Protein AF-A0A5U6FP75-F1 (afdb_monomer_lite)

Sequence (98 aa):
GKKKKVSVKRRKPPKPKKEKSSSREGDYMEGAEGNVFVLRKTYQNEQAARRAAAAKWQQLQRGAASFSITLARGRAELYPEMHGTVTGFKSEIDNQDW

Organism: NCBI:txid58095

pLDDT: mean 74.64, std 14.62, range [40.28, 91.62]

Foldseek 3Di:
DDDDDDDDDDDDDDDDDPDPDPDDDDQDDDDDPPDGDGDPDDDPDPVVVVVVNVVVVVVVVVVPDDDDDDDPDDDPPDDPPDWDADPDDPPVRRVDTD

Structure (mmCIF, N/CA/C/O backbone):
data_AF-A0A5U6FP75-F1
#
_entry.id   AF-A0A5U6FP75-F1
#
loop_
_atom_site.group_PDB
_atom_site.id
_atom_site.type_symbol
_atom_site.label_atom_id
_atom_site.label_alt_id
_atom_site.label_comp_id
_atom_site.label_asym_id
_atom_site.label_entity_id
_atom_site.label_seq_id
_atom_site.pdbx_PDB_ins_code
_atom_site.Cartn_x
_atom_site.Cartn_y
_atom_site.Cartn_z
_atom_site.occupancy
_atom_site.B_iso_or_equiv
_atom_site.auth_seq_id
_atom_site.auth_comp_id
_atom_site.auth_asym_id
_atom_site.auth_atom_id
_atom_site.pdbx_PDB_model_num
ATOM 1 N N . GLY A 1 1 ? 17.108 71.558 14.703 1.00 40.28 1 GLY A N 1
ATOM 2 C CA . GLY A 1 1 ? 16.586 70.735 13.589 1.00 40.28 1 GLY A CA 1
ATOM 3 C C . GLY A 1 1 ? 16.454 69.283 14.021 1.00 40.28 1 GLY A C 1
ATOM 4 O O . GLY A 1 1 ? 17.381 68.761 14.620 1.00 40.28 1 GLY A O 1
ATOM 5 N N . LYS A 1 2 ? 15.286 68.665 13.791 1.00 48.62 2 LYS A N 1
ATOM 6 C CA . LYS A 1 2 ? 14.884 67.308 14.230 1.00 48.62 2 LYS A CA 1
ATOM 7 C C . LYS A 1 2 ? 15.856 66.196 13.773 1.00 48.62 2 LYS A C 1
ATOM 9 O O . LYS A 1 2 ? 16.206 66.140 12.599 1.00 48.62 2 LYS A O 1
ATOM 14 N N . LYS A 1 3 ? 16.209 65.256 14.666 1.00 51.09 3 LYS A N 1
ATOM 15 C CA . LYS A 1 3 ? 16.912 64.001 14.314 1.00 51.09 3 LYS A CA 1
ATOM 16 C C . LYS A 1 3 ? 15.954 63.058 13.560 1.00 51.09 3 LYS A C 1
ATOM 18 O O . LYS A 1 3 ? 14.866 62.767 14.056 1.00 51.09 3 LYS A O 1
ATOM 23 N N . LYS A 1 4 ? 16.342 62.590 12.366 1.00 54.75 4 LYS A N 1
ATOM 24 C CA . LYS A 1 4 ? 15.580 61.614 11.558 1.00 54.75 4 LYS A CA 1
ATOM 25 C C . LYS A 1 4 ? 15.625 60.225 12.218 1.00 54.75 4 LYS A C 1
ATOM 27 O O . LYS A 1 4 ? 16.707 59.700 12.461 1.00 54.75 4 LYS A O 1
ATOM 32 N N . LYS A 1 5 ? 14.459 59.615 12.471 1.00 48.09 5 LYS A N 1
ATOM 33 C CA . LYS A 1 5 ? 14.340 58.189 12.831 1.00 48.09 5 LYS A CA 1
ATOM 34 C C . LYS A 1 5 ? 14.610 57.342 11.588 1.00 48.09 5 LYS A C 1
ATOM 36 O O . LYS A 1 5 ? 13.869 57.442 10.615 1.00 48.09 5 LYS A O 1
ATOM 41 N N . VAL A 1 6 ? 15.631 56.493 11.632 1.00 49.97 6 VAL A N 1
ATOM 42 C CA . VAL A 1 6 ? 15.865 55.470 10.605 1.00 49.97 6 VAL A CA 1
ATOM 43 C C . VAL A 1 6 ? 15.258 54.163 11.110 1.00 49.97 6 VAL A C 1
ATOM 45 O O . VAL A 1 6 ? 15.705 53.610 12.112 1.00 49.97 6 VAL A O 1
ATOM 48 N N . SER A 1 7 ? 14.193 53.691 10.460 1.00 49.69 7 SER A N 1
ATOM 49 C CA . SER A 1 7 ? 13.568 52.404 10.773 1.00 49.69 7 SER A CA 1
ATOM 50 C C . SER A 1 7 ? 14.392 51.268 10.168 1.00 49.69 7 SER A C 1
ATOM 52 O O . SER A 1 7 ? 14.451 51.122 8.945 1.00 49.69 7 SER A O 1
ATOM 54 N N . VAL A 1 8 ? 15.010 50.438 11.004 1.00 55.94 8 VAL A N 1
ATOM 55 C CA . VAL A 1 8 ? 15.702 49.233 10.537 1.00 55.94 8 VAL A CA 1
ATOM 56 C C . VAL A 1 8 ? 14.659 48.145 10.271 1.00 55.94 8 VAL A C 1
ATOM 58 O O . VAL A 1 8 ? 14.041 47.609 11.190 1.00 55.94 8 VAL A O 1
ATOM 61 N N . LYS A 1 9 ? 14.433 47.829 8.992 1.00 51.03 9 LYS A N 1
ATOM 62 C CA . LYS A 1 9 ? 13.533 46.756 8.551 1.00 51.03 9 LYS A CA 1
ATOM 63 C C . LYS A 1 9 ? 14.193 45.402 8.838 1.00 51.03 9 LYS A C 1
ATOM 65 O O . LYS A 1 9 ? 15.173 45.030 8.196 1.00 51.03 9 LYS A O 1
ATOM 70 N N . ARG A 1 10 ? 13.673 44.680 9.834 1.00 53.97 10 ARG A N 1
ATOM 71 C CA . ARG A 1 10 ? 14.173 43.368 10.280 1.00 53.97 10 ARG A CA 1
ATOM 72 C C . ARG A 1 10 ? 14.043 42.336 9.148 1.00 53.97 10 ARG A C 1
ATOM 74 O O . ARG A 1 10 ? 12.945 42.083 8.657 1.00 53.97 10 ARG A O 1
ATOM 81 N N . ARG A 1 11 ? 15.171 41.760 8.715 1.00 56.16 11 ARG A N 1
ATOM 82 C CA . ARG A 1 11 ? 15.221 40.694 7.699 1.00 56.16 11 ARG A CA 1
ATOM 83 C C . ARG A 1 11 ? 14.616 39.403 8.269 1.00 56.16 11 ARG A C 1
ATOM 85 O O . ARG A 1 11 ? 14.883 39.043 9.413 1.00 56.16 11 ARG A O 1
ATOM 92 N N . LYS A 1 12 ? 13.780 38.731 7.471 1.00 58.59 12 LYS A N 1
ATOM 93 C CA . LYS A 1 12 ? 13.159 37.432 7.789 1.00 58.59 12 LYS A CA 1
ATOM 94 C C . LYS A 1 12 ? 14.267 36.365 7.890 1.00 58.59 12 LYS A C 1
ATOM 96 O O . LYS A 1 12 ? 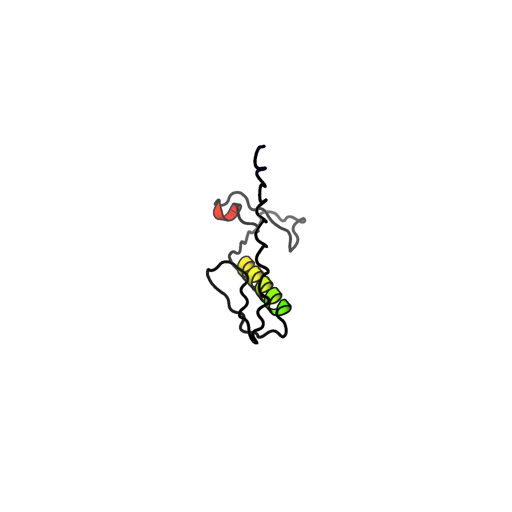15.148 36.378 7.029 1.00 58.59 12 LYS A O 1
ATOM 101 N N . PRO A 1 13 ? 14.264 35.476 8.900 1.00 57.66 13 PRO A N 1
ATOM 102 C CA . PRO A 1 13 ? 15.297 34.453 9.018 1.00 57.66 13 PRO A CA 1
ATOM 103 C C . PRO A 1 13 ? 15.220 33.475 7.829 1.00 57.66 13 PRO A C 1
ATOM 105 O O . PRO A 1 13 ? 14.114 33.163 7.371 1.00 57.66 13 PRO A O 1
ATOM 108 N N . PRO A 1 14 ? 16.363 33.010 7.295 1.00 55.12 14 PRO A N 1
ATOM 109 C CA . PRO A 1 14 ? 16.379 32.016 6.230 1.00 55.12 14 PRO A CA 1
ATOM 110 C C . PRO A 1 14 ? 15.786 30.693 6.737 1.00 55.12 14 PRO A C 1
ATOM 112 O O . PRO A 1 14 ? 16.089 30.257 7.846 1.00 55.12 14 PRO A O 1
ATOM 115 N N . LYS A 1 15 ? 14.934 30.053 5.922 1.00 57.84 15 LYS A N 1
ATOM 116 C CA . LYS A 1 15 ? 14.433 28.695 6.191 1.00 57.84 15 LYS A CA 1
ATOM 117 C C . LYS A 1 15 ? 15.632 27.746 6.349 1.00 57.84 15 LYS A C 1
ATOM 119 O O . LYS A 1 15 ? 16.541 27.828 5.515 1.00 57.84 15 LYS A O 1
ATOM 124 N N . PRO A 1 16 ? 15.644 26.851 7.353 1.00 55.25 16 PRO A N 1
ATOM 125 C CA . PRO A 1 16 ? 16.727 25.892 7.505 1.00 55.25 16 PRO A CA 1
ATOM 126 C C . PRO A 1 16 ? 16.778 25.010 6.255 1.00 55.25 16 PRO A C 1
ATOM 128 O O . PRO A 1 16 ? 15.799 24.357 5.884 1.00 55.25 16 PRO A O 1
ATOM 131 N N . LYS A 1 17 ? 17.916 25.041 5.558 1.00 60.53 17 LYS A N 1
ATOM 132 C CA . LYS A 1 17 ? 18.223 24.066 4.514 1.00 60.53 17 LYS A CA 1
ATOM 133 C C . LYS A 1 17 ? 18.377 22.723 5.222 1.00 60.53 17 LYS A C 1
ATOM 135 O O . LYS A 1 17 ? 19.214 22.626 6.112 1.00 60.53 17 LYS A O 1
ATOM 140 N N . LYS A 1 18 ? 17.574 21.720 4.842 1.00 61.00 18 LYS A N 1
ATOM 141 C CA . LYS A 1 18 ? 17.779 20.331 5.280 1.00 61.00 18 LYS A CA 1
ATOM 142 C C . LYS A 1 18 ? 19.233 19.965 5.004 1.00 61.00 18 LYS A C 1
ATOM 144 O O . LYS A 1 18 ? 19.674 20.019 3.853 1.00 61.00 18 LYS A O 1
ATOM 149 N N . GLU A 1 19 ? 19.958 19.670 6.072 1.00 57.22 19 GLU A N 1
ATOM 150 C CA . GLU A 1 19 ? 21.335 19.217 6.013 1.00 57.22 19 GLU A CA 1
ATOM 151 C C . GLU A 1 19 ? 21.369 17.933 5.187 1.00 57.22 19 GLU A C 1
ATOM 153 O O . GLU A 1 19 ? 20.665 16.966 5.475 1.00 57.22 19 GLU A O 1
ATOM 158 N N . LYS A 1 20 ? 22.139 17.950 4.098 1.00 52.72 20 LYS A N 1
ATOM 159 C CA . LYS A 1 20 ? 22.524 16.719 3.416 1.00 52.72 20 LYS A CA 1
ATOM 160 C C . LYS A 1 20 ? 23.558 16.078 4.328 1.00 52.72 20 LYS A C 1
ATOM 162 O O . LYS A 1 20 ? 24.663 16.609 4.432 1.00 52.72 20 LYS A O 1
ATOM 167 N N . SER A 1 21 ? 23.178 15.026 5.046 1.00 51.38 21 SER A N 1
ATOM 168 C CA . SER A 1 21 ? 24.084 14.356 5.971 1.00 51.38 21 SER A CA 1
ATOM 169 C C . SER A 1 21 ? 25.263 13.776 5.186 1.00 51.38 21 SER A C 1
ATOM 171 O O . SER A 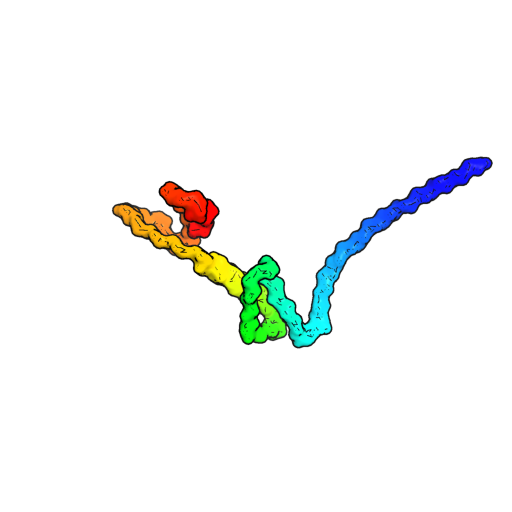1 21 ? 25.133 12.876 4.362 1.00 51.38 21 SER A O 1
ATOM 173 N N . SER A 1 22 ? 26.441 14.347 5.418 1.00 51.34 22 SER A N 1
ATOM 174 C CA . SER A 1 22 ? 27.719 13.886 4.886 1.00 51.34 22 SER A CA 1
ATOM 175 C C . SER A 1 22 ? 28.354 12.873 5.842 1.00 51.34 22 SER A C 1
ATOM 177 O O . SER A 1 22 ? 29.479 13.073 6.298 1.00 51.34 22 SER A O 1
ATOM 179 N N . SER A 1 23 ? 27.630 11.807 6.189 1.00 50.31 23 SER A N 1
ATOM 180 C CA . SER A 1 23 ? 28.179 10.709 6.990 1.00 50.31 23 SER A CA 1
ATOM 181 C C . SER A 1 23 ? 27.931 9.372 6.305 1.00 50.31 23 SER A C 1
ATOM 183 O O . SER A 1 23 ? 26.931 9.188 5.616 1.00 50.31 23 SER A O 1
ATOM 185 N N . ARG A 1 24 ? 28.896 8.464 6.439 1.00 52.75 24 ARG A N 1
ATOM 186 C CA . ARG A 1 24 ? 29.139 7.342 5.523 1.00 52.75 24 ARG A CA 1
ATOM 187 C C . ARG A 1 24 ? 28.170 6.160 5.647 1.00 52.75 24 ARG A C 1
ATOM 189 O O . ARG A 1 24 ? 28.349 5.204 4.917 1.00 52.75 24 ARG A O 1
ATOM 196 N N . GLU A 1 25 ? 27.137 6.266 6.474 1.00 60.38 25 GLU A N 1
ATOM 197 C CA . GLU A 1 25 ? 25.976 5.371 6.566 1.00 60.38 25 GLU A CA 1
ATOM 198 C C . GLU A 1 25 ? 24.927 6.117 7.405 1.00 60.38 25 GLU A C 1
ATOM 200 O O . GLU A 1 25 ? 25.083 6.276 8.613 1.00 60.38 25 GLU A O 1
ATOM 205 N N . GLY A 1 26 ? 23.915 6.696 6.755 1.00 59.03 26 GLY A N 1
ATOM 206 C CA . GLY A 1 26 ? 22.854 7.454 7.419 1.00 59.03 26 GLY A CA 1
ATOM 207 C C . GLY A 1 26 ? 21.573 6.633 7.500 1.00 59.03 26 GLY A C 1
ATOM 208 O O . GLY A 1 26 ? 21.086 6.168 6.470 1.00 59.03 26 GLY A O 1
ATOM 209 N N . ASP A 1 27 ? 21.029 6.477 8.707 1.00 59.19 27 ASP A N 1
ATOM 210 C CA . ASP A 1 27 ? 19.692 5.922 8.918 1.00 59.19 27 ASP A CA 1
ATOM 211 C C . ASP A 1 27 ? 18.650 6.868 8.292 1.00 59.19 27 ASP A C 1
ATOM 213 O O . ASP A 1 27 ? 18.697 8.086 8.498 1.00 59.19 27 ASP A O 1
ATOM 217 N N . TYR A 1 28 ? 17.764 6.332 7.450 1.00 61.84 28 TYR A N 1
ATOM 218 C CA . TYR A 1 28 ? 16.780 7.116 6.704 1.00 61.84 28 TYR A CA 1
ATOM 219 C C . TYR A 1 28 ? 15.366 6.662 7.063 1.00 61.84 28 TYR A C 1
ATOM 221 O O . TYR A 1 28 ? 14.971 5.535 6.762 1.00 61.84 28 TYR A O 1
ATOM 229 N N . MET A 1 29 ? 14.598 7.572 7.665 1.00 63.09 29 MET A N 1
ATOM 230 C CA . MET A 1 29 ? 13.221 7.343 8.094 1.00 63.09 29 MET A CA 1
ATOM 231 C C . MET A 1 29 ? 12.229 8.051 7.164 1.00 63.09 29 MET A C 1
ATOM 233 O O . MET A 1 29 ? 12.390 9.227 6.831 1.00 63.09 29 MET A O 1
ATOM 237 N N . GLU A 1 30 ? 11.169 7.340 6.786 1.00 60.78 30 GLU A N 1
ATOM 238 C CA . GLU A 1 30 ? 10.017 7.875 6.062 1.00 60.78 30 GLU A CA 1
ATOM 239 C C . GLU A 1 30 ? 8.736 7.373 6.746 1.00 60.78 30 GLU A C 1
ATOM 241 O O . GLU A 1 30 ? 8.438 6.183 6.686 1.00 60.78 30 GLU A O 1
ATOM 246 N N . GLY A 1 31 ? 8.016 8.256 7.452 1.00 60.03 31 GLY A N 1
ATOM 247 C CA . GLY A 1 31 ? 6.813 7.903 8.222 1.00 60.03 31 GLY A CA 1
ATOM 248 C C . GLY A 1 31 ? 6.639 8.718 9.511 1.00 60.03 31 GLY A C 1
ATOM 249 O O . GLY A 1 31 ? 7.356 9.693 9.734 1.00 60.03 31 GLY A O 1
ATOM 250 N N . ALA A 1 32 ? 5.663 8.333 10.339 1.00 58.75 32 ALA A N 1
ATOM 251 C CA . ALA A 1 32 ? 5.461 8.881 11.684 1.00 58.75 32 ALA A CA 1
ATOM 252 C C . ALA A 1 32 ? 6.479 8.289 12.680 1.00 58.75 32 ALA A C 1
ATOM 254 O O . ALA A 1 32 ? 6.947 7.172 12.485 1.00 58.75 32 ALA A O 1
ATOM 255 N N . GLU A 1 33 ? 6.782 8.993 13.776 1.00 57.28 33 GLU A N 1
ATOM 256 C CA . GLU A 1 33 ? 7.766 8.586 14.807 1.00 57.28 33 GLU A CA 1
ATOM 257 C C . GLU A 1 33 ? 7.351 7.346 15.646 1.00 57.28 33 GLU A C 1
ATOM 259 O O . GLU A 1 33 ? 7.957 7.051 16.674 1.00 57.28 33 GLU A O 1
ATOM 264 N N . GLY A 1 34 ? 6.32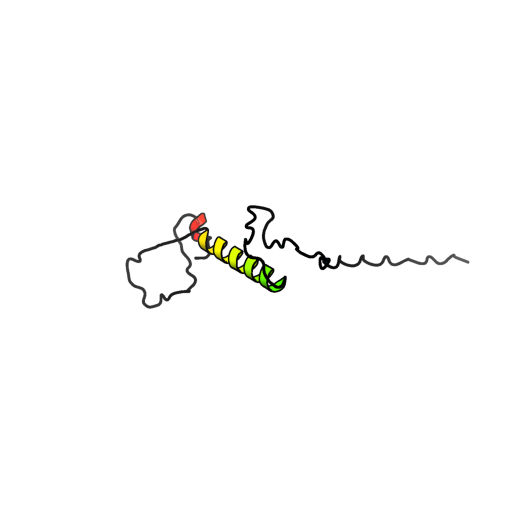2 6.601 15.224 1.00 73.31 34 GLY A N 1
ATOM 265 C CA . GLY A 1 34 ? 5.846 5.365 15.852 1.00 73.31 34 GLY A CA 1
ATOM 266 C C . GLY A 1 34 ? 5.982 4.147 14.927 1.00 73.31 34 GLY A C 1
ATOM 267 O O . GLY A 1 34 ? 5.896 4.276 13.713 1.00 73.31 34 GLY A O 1
ATOM 268 N N . ASN A 1 35 ? 6.185 2.963 15.520 1.00 65.56 35 ASN A N 1
ATOM 269 C CA . ASN A 1 35 ? 6.420 1.664 14.862 1.00 65.56 35 ASN A CA 1
ATOM 270 C C . ASN A 1 35 ? 7.381 1.723 13.653 1.00 65.56 35 ASN A C 1
ATOM 272 O O . ASN A 1 35 ? 6.983 1.601 12.494 1.00 65.56 35 ASN A O 1
ATOM 276 N N . VAL A 1 36 ? 8.669 1.910 13.944 1.00 70.19 36 VAL A N 1
ATOM 277 C CA . VAL A 1 36 ? 9.725 2.057 12.935 1.00 70.19 36 VAL A CA 1
ATOM 278 C C . VAL A 1 36 ? 10.066 0.706 12.300 1.00 70.19 36 VAL A C 1
ATOM 280 O O . VAL A 1 36 ? 10.501 -0.221 12.982 1.00 70.19 36 VAL A O 1
ATOM 283 N N . PHE A 1 37 ? 9.929 0.606 10.976 1.00 73.75 37 PHE A N 1
ATOM 284 C CA . PHE A 1 37 ? 10.388 -0.553 10.208 1.00 73.75 37 PHE A CA 1
ATOM 285 C C . PHE A 1 37 ? 11.735 -0.261 9.534 1.00 73.75 37 PHE A C 1
ATOM 287 O O . PHE A 1 37 ? 11.808 0.505 8.572 1.00 73.75 37 PHE A O 1
ATOM 294 N N . VAL A 1 38 ? 12.804 -0.906 10.010 1.00 81.50 38 VAL A N 1
ATOM 295 C CA . VAL A 1 38 ? 14.158 -0.755 9.451 1.00 81.50 38 VAL A CA 1
ATOM 296 C C . VAL A 1 38 ? 14.370 -1.740 8.300 1.00 81.50 38 VAL A C 1
ATOM 298 O O . VAL A 1 38 ? 14.254 -2.959 8.461 1.00 81.50 38 VAL A O 1
ATOM 301 N N . LEU A 1 39 ? 14.720 -1.227 7.118 1.00 84.75 39 LEU A N 1
ATOM 302 C CA . LEU A 1 39 ? 15.075 -2.073 5.981 1.00 84.75 39 LEU A CA 1
ATOM 303 C C . LEU A 1 39 ? 16.441 -2.731 6.229 1.00 84.75 39 LEU A C 1
ATOM 305 O O . LEU A 1 39 ? 17.464 -2.062 6.261 1.00 84.75 39 LEU A O 1
ATOM 309 N N . ARG A 1 40 ? 16.475 -4.068 6.306 1.00 84.75 40 ARG A N 1
ATOM 310 C CA . ARG A 1 40 ? 17.715 -4.860 6.495 1.00 84.75 40 ARG A CA 1
ATOM 311 C C . ARG A 1 40 ? 18.694 -4.806 5.313 1.00 84.75 40 ARG A C 1
ATOM 313 O O . ARG A 1 40 ? 19.804 -5.314 5.415 1.00 84.75 40 ARG A O 1
ATOM 320 N N . LYS A 1 41 ? 18.262 -4.277 4.166 1.00 85.12 41 LYS A N 1
ATOM 321 C CA . LYS A 1 41 ? 19.053 -4.225 2.934 1.00 85.12 41 LYS A CA 1
ATOM 322 C C . LYS A 1 41 ? 19.774 -2.887 2.841 1.00 85.12 41 LYS A C 1
ATOM 324 O O . LYS A 1 41 ? 19.123 -1.846 2.819 1.00 85.12 41 LYS A O 1
ATOM 329 N N . THR A 1 42 ? 21.088 -2.933 2.671 1.00 86.06 42 THR A N 1
ATOM 330 C CA . THR A 1 42 ? 21.890 -1.756 2.329 1.00 86.06 42 THR A CA 1
ATOM 331 C C . THR A 1 42 ? 21.682 -1.396 0.857 1.00 86.06 42 THR A C 1
ATOM 333 O O . THR A 1 42 ? 21.718 -2.261 -0.024 1.00 86.06 42 THR A O 1
ATOM 336 N N . TYR A 1 43 ? 21.449 -0.114 0.578 1.00 82.94 43 TYR A N 1
ATOM 337 C CA . TYR A 1 43 ? 21.264 0.406 -0.776 1.00 82.94 43 TYR A CA 1
ATOM 338 C C . TYR A 1 43 ? 22.463 1.252 -1.199 1.00 82.94 43 TYR A C 1
ATOM 340 O O . TYR A 1 43 ? 23.090 1.916 -0.384 1.00 82.94 43 TYR A O 1
ATOM 348 N N . GLN A 1 44 ? 22.755 1.245 -2.500 1.00 85.31 44 GLN A N 1
ATOM 349 C CA . GLN A 1 44 ? 23.911 1.936 -3.085 1.00 85.31 44 GLN A CA 1
ATOM 350 C C . GLN A 1 44 ? 23.796 3.470 -3.037 1.00 85.31 44 GLN A C 1
ATOM 352 O O . GLN A 1 44 ? 24.798 4.170 -3.130 1.00 85.31 44 GLN A O 1
ATOM 357 N N . ASN A 1 45 ? 22.578 4.010 -2.939 1.00 87.25 45 ASN A N 1
ATOM 358 C CA . ASN A 1 45 ? 22.338 5.447 -2.869 1.00 87.25 45 ASN A CA 1
ATOM 359 C C . ASN A 1 45 ? 21.141 5.782 -1.961 1.00 87.25 45 ASN A C 1
ATOM 361 O O . ASN A 1 45 ? 20.238 4.968 -1.754 1.00 87.25 45 ASN A O 1
ATOM 365 N N . GLU A 1 46 ? 21.122 7.018 -1.455 1.00 82.88 46 GLU A N 1
ATOM 366 C CA . GLU A 1 46 ? 20.060 7.535 -0.578 1.00 82.88 46 GLU A CA 1
ATOM 367 C C . GLU A 1 46 ? 18.683 7.503 -1.263 1.00 82.88 46 GLU A C 1
ATOM 369 O O . GLU A 1 46 ? 17.672 7.161 -0.656 1.00 82.88 46 GLU A O 1
ATOM 374 N N . GLN A 1 47 ? 18.632 7.818 -2.561 1.00 85.88 47 GLN A N 1
ATOM 375 C CA . GLN A 1 47 ? 17.379 7.857 -3.318 1.00 85.88 47 GLN A CA 1
ATOM 376 C C . GLN A 1 47 ? 16.717 6.478 -3.449 1.00 85.88 47 GLN A C 1
ATOM 378 O O . GLN A 1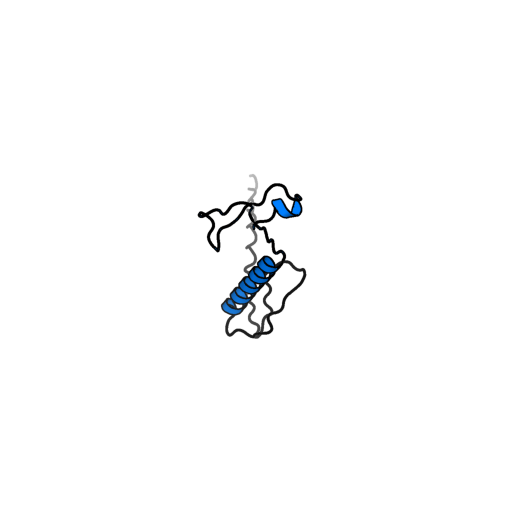 47 ? 15.490 6.384 -3.473 1.00 85.88 47 GLN A O 1
ATOM 383 N N . ALA A 1 48 ? 17.500 5.405 -3.569 1.00 84.88 48 ALA A N 1
ATOM 384 C CA . ALA A 1 48 ? 16.996 4.038 -3.590 1.00 84.88 48 ALA A CA 1
ATOM 385 C C . ALA A 1 48 ? 16.553 3.603 -2.195 1.00 84.88 48 ALA A C 1
ATOM 387 O O . ALA A 1 48 ? 15.489 3.002 -2.090 1.00 84.88 48 ALA A O 1
ATOM 388 N N . ALA A 1 49 ? 17.307 3.954 -1.146 1.00 86.38 49 ALA A N 1
ATOM 389 C CA . ALA A 1 49 ? 16.905 3.690 0.235 1.00 86.38 49 ALA A CA 1
ATOM 390 C C . ALA A 1 49 ? 15.547 4.337 0.554 1.00 86.38 49 ALA A C 1
ATOM 392 O O . ALA A 1 49 ? 14.641 3.656 1.024 1.00 86.38 49 ALA A O 1
ATOM 393 N N . ARG A 1 50 ? 15.367 5.612 0.184 1.00 87.25 50 ARG A N 1
ATOM 394 C CA . ARG A 1 50 ? 14.102 6.348 0.329 1.00 87.25 50 ARG A CA 1
ATOM 395 C C . ARG A 1 50 ? 12.959 5.699 -0.440 1.00 87.25 50 ARG A C 1
ATOM 397 O O . ARG A 1 50 ? 11.946 5.358 0.144 1.00 87.25 50 ARG A O 1
ATOM 404 N N . ARG A 1 51 ? 13.128 5.446 -1.742 1.00 88.50 51 ARG A N 1
ATOM 405 C CA . ARG A 1 51 ? 12.077 4.783 -2.538 1.00 88.50 51 ARG A CA 1
ATOM 406 C C . ARG A 1 51 ? 11.707 3.408 -1.986 1.00 88.50 51 ARG A C 1
ATOM 408 O O . ARG A 1 51 ? 10.537 3.042 -2.011 1.00 88.50 51 ARG A O 1
ATOM 415 N N . ALA A 1 52 ? 12.685 2.651 -1.495 1.00 88.31 52 ALA A N 1
ATOM 416 C CA . ALA A 1 52 ? 12.436 1.358 -0.878 1.00 88.31 52 ALA A CA 1
ATOM 417 C C . ALA A 1 52 ? 11.686 1.489 0.457 1.00 88.31 52 ALA A C 1
ATOM 419 O O . ALA A 1 52 ? 10.779 0.696 0.706 1.00 88.31 52 ALA A O 1
ATOM 420 N N . ALA A 1 53 ? 12.024 2.487 1.278 1.00 88.19 53 ALA A N 1
ATOM 421 C CA . ALA A 1 53 ? 11.299 2.813 2.502 1.00 88.19 53 ALA A CA 1
ATOM 422 C C . ALA A 1 53 ? 9.846 3.215 2.197 1.00 88.19 53 ALA A C 1
ATOM 424 O O . ALA A 1 53 ? 8.935 2.575 2.717 1.00 88.19 53 ALA A O 1
ATOM 425 N N . ALA A 1 54 ? 9.620 4.153 1.269 1.00 87.06 54 ALA A N 1
ATOM 426 C CA . ALA A 1 54 ? 8.291 4.547 0.793 1.00 87.06 54 ALA A CA 1
ATOM 427 C C . ALA A 1 54 ? 7.459 3.354 0.303 1.00 87.06 54 ALA A C 1
ATOM 429 O O . ALA A 1 54 ? 6.313 3.171 0.712 1.00 87.06 54 ALA A O 1
ATOM 430 N N . ALA A 1 55 ? 8.037 2.510 -0.557 1.00 88.81 55 ALA A N 1
ATOM 431 C CA . ALA A 1 55 ? 7.347 1.346 -1.103 1.00 88.81 55 ALA A CA 1
ATOM 432 C C . ALA A 1 55 ? 6.990 0.333 -0.007 1.00 88.81 55 ALA A C 1
ATOM 434 O O . ALA A 1 55 ? 5.892 -0.223 -0.007 1.00 88.81 55 ALA A O 1
ATOM 435 N N . LYS A 1 56 ? 7.893 0.110 0.957 1.00 87.69 56 LYS A N 1
ATOM 436 C CA . LYS A 1 56 ? 7.617 -0.751 2.112 1.00 87.69 56 LYS A CA 1
ATOM 437 C C . LYS A 1 56 ? 6.544 -0.162 3.017 1.00 87.69 56 LYS A C 1
ATOM 439 O O . LYS A 1 56 ? 5.662 -0.900 3.439 1.00 87.69 56 LYS A O 1
ATOM 444 N N . TRP A 1 57 ? 6.562 1.145 3.247 1.00 85.50 57 TRP A N 1
ATOM 445 C CA . TRP A 1 57 ? 5.532 1.844 4.006 1.00 85.50 57 TRP A CA 1
ATOM 446 C C . TRP A 1 57 ? 4.150 1.720 3.354 1.00 85.50 57 TRP A C 1
ATOM 448 O O . TRP A 1 57 ? 3.177 1.377 4.021 1.00 85.50 57 TRP A O 1
ATOM 458 N N . GLN A 1 58 ? 4.065 1.912 2.036 1.00 84.88 58 GLN A N 1
ATOM 459 C CA . GLN A 1 58 ? 2.828 1.696 1.282 1.00 84.88 58 GLN A CA 1
ATOM 460 C C . GLN A 1 58 ? 2.372 0.233 1.336 1.00 84.88 58 GLN A C 1
ATOM 462 O O . GLN A 1 58 ? 1.185 -0.032 1.502 1.00 84.88 58 GLN A O 1
ATOM 467 N N . GLN A 1 59 ? 3.297 -0.725 1.236 1.00 84.62 59 GLN A N 1
ATOM 468 C CA . GLN A 1 59 ? 2.974 -2.148 1.349 1.00 84.62 59 GLN A CA 1
ATOM 469 C C . GLN A 1 59 ? 2.393 -2.494 2.729 1.00 84.62 59 GLN A C 1
ATOM 471 O O . GLN A 1 59 ? 1.415 -3.232 2.807 1.00 84.62 59 GLN A O 1
ATOM 476 N N . LEU A 1 60 ? 2.977 -1.960 3.804 1.00 84.44 60 LEU A N 1
ATOM 477 C CA . LEU A 1 60 ? 2.489 -2.173 5.168 1.00 84.44 60 LEU A CA 1
ATOM 478 C C . LEU A 1 60 ? 1.097 -1.569 5.366 1.00 84.44 60 LEU A C 1
ATOM 480 O O . LEU A 1 60 ? 0.237 -2.226 5.941 1.00 84.44 60 LEU A O 1
ATOM 484 N N . GLN A 1 61 ? 0.851 -0.371 4.830 1.00 82.00 61 GLN A N 1
ATOM 485 C CA . GLN A 1 61 ? -0.477 0.246 4.867 1.00 82.00 61 GLN A CA 1
ATOM 486 C C . GLN A 1 61 ? -1.527 -0.586 4.126 1.00 82.00 61 GLN A C 1
ATOM 488 O O . GLN A 1 61 ? -2.606 -0.810 4.664 1.00 82.00 61 GLN A O 1
ATOM 493 N N . ARG A 1 62 ? -1.205 -1.111 2.934 1.00 81.31 62 ARG A N 1
ATOM 494 C CA . ARG A 1 62 ? -2.119 -1.991 2.179 1.00 81.31 62 ARG A CA 1
ATOM 495 C C . ARG A 1 62 ? -2.451 -3.282 2.929 1.00 81.31 62 ARG A C 1
ATOM 497 O O . ARG A 1 62 ? -3.532 -3.823 2.759 1.00 81.31 62 ARG A O 1
ATOM 504 N N . GLY A 1 63 ? -1.520 -3.790 3.735 1.00 77.88 63 GLY A N 1
ATOM 505 C CA . GLY A 1 63 ? -1.717 -4.990 4.551 1.00 77.88 63 GLY A CA 1
ATOM 506 C C . GLY A 1 63 ? -2.387 -4.740 5.905 1.00 77.88 63 GLY A C 1
ATOM 507 O O . GLY A 1 63 ? -2.628 -5.703 6.628 1.00 77.88 63 GLY A O 1
ATOM 508 N N . ALA A 1 64 ? -2.662 -3.485 6.275 1.00 77.38 64 ALA A N 1
ATOM 509 C CA . ALA A 1 64 ? -3.210 -3.154 7.589 1.00 77.38 64 ALA A CA 1
ATOM 510 C C . ALA A 1 64 ? -4.654 -3.653 7.776 1.00 77.38 64 ALA A C 1
ATOM 512 O O . ALA A 1 64 ? -5.050 -3.963 8.898 1.00 77.38 64 ALA A O 1
ATOM 513 N N . ALA A 1 65 ? -5.423 -3.759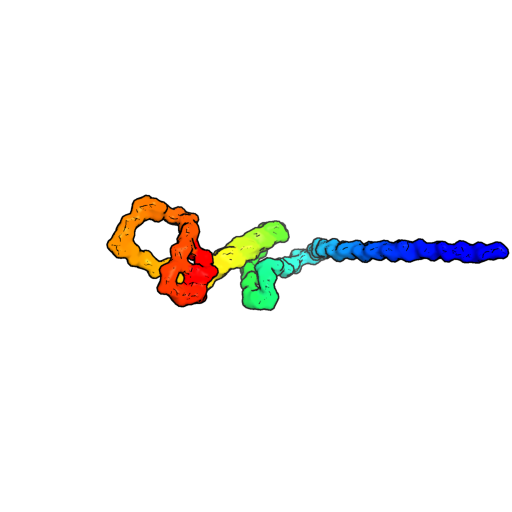 6.689 1.00 79.31 65 ALA A N 1
ATOM 514 C CA . ALA A 1 65 ? -6.778 -4.294 6.693 1.00 79.31 65 ALA A CA 1
ATOM 515 C C . ALA A 1 65 ? -7.084 -4.987 5.357 1.00 79.31 65 ALA A C 1
ATOM 517 O O . ALA A 1 65 ? -6.672 -4.519 4.300 1.00 79.31 65 ALA A O 1
ATOM 518 N N . SER A 1 66 ? -7.819 -6.098 5.401 1.00 83.69 66 SER A N 1
ATOM 519 C CA . SER A 1 66 ? -8.307 -6.807 4.215 1.00 83.69 66 SER A CA 1
ATOM 520 C C . SER A 1 66 ? -9.811 -7.016 4.341 1.00 83.69 66 SER A C 1
ATOM 522 O O . SER A 1 66 ? -10.292 -7.426 5.398 1.00 83.69 66 SER A O 1
ATOM 524 N N . PHE A 1 67 ? -10.543 -6.732 3.265 1.00 83.38 67 PHE A N 1
ATOM 525 C CA . PHE A 1 67 ? -11.988 -6.905 3.183 1.00 83.38 67 PHE A CA 1
ATOM 526 C C . PHE A 1 67 ? -12.332 -7.890 2.065 1.00 83.38 67 PHE A C 1
ATOM 528 O O . PHE A 1 67 ? -11.817 -7.792 0.953 1.00 83.38 67 PHE A O 1
ATOM 535 N N . SER A 1 68 ? -13.204 -8.854 2.360 1.00 87.19 68 SER A N 1
ATOM 536 C CA . SER A 1 68 ? -13.700 -9.826 1.387 1.00 87.19 68 SER A CA 1
ATOM 537 C C . SER A 1 68 ? -15.219 -9.890 1.465 1.00 87.19 68 SER A C 1
ATOM 539 O O . SER A 1 68 ? -15.784 -10.047 2.547 1.00 87.19 68 SER A O 1
ATOM 541 N N . ILE A 1 69 ? -15.879 -9.771 0.313 1.00 87.00 69 ILE A N 1
ATOM 542 C CA . ILE A 1 69 ? -17.334 -9.829 0.187 1.00 87.00 69 ILE A CA 1
ATOM 543 C C . ILE A 1 69 ? -17.717 -10.703 -1.006 1.00 87.00 69 ILE A C 1
ATOM 545 O O . ILE A 1 69 ? -17.131 -10.609 -2.081 1.00 87.00 69 ILE A O 1
ATOM 549 N N . THR A 1 70 ? -18.725 -11.554 -0.822 1.00 88.88 70 THR A N 1
ATOM 550 C CA . THR A 1 70 ? -19.343 -12.309 -1.918 1.00 88.88 70 THR A CA 1
ATOM 551 C C . THR A 1 70 ? -20.637 -11.615 -2.312 1.00 88.88 70 THR A C 1
ATOM 553 O O . THR A 1 70 ? -21.540 -11.463 -1.490 1.00 88.88 70 THR A O 1
ATOM 556 N N . LEU A 1 71 ? -20.735 -11.171 -3.563 1.00 86.81 71 LEU A N 1
ATOM 557 C CA . LEU A 1 71 ? -21.938 -10.512 -4.060 1.00 86.81 71 LEU A CA 1
ATOM 558 C C . LEU A 1 71 ? -23.013 -11.545 -4.405 1.00 86.81 71 LEU A C 1
ATOM 560 O O . LEU A 1 71 ? -22.739 -12.540 -5.068 1.00 86.81 71 LEU A O 1
ATOM 564 N N . ALA A 1 72 ? -24.261 -11.266 -4.021 1.00 88.94 72 ALA A N 1
ATOM 565 C CA . ALA A 1 72 ? -25.402 -12.128 -4.343 1.00 88.94 72 ALA A CA 1
ATOM 566 C C . ALA A 1 72 ? -25.703 -12.192 -5.853 1.00 88.94 72 ALA A C 1
ATOM 568 O O . ALA A 1 72 ? -26.315 -13.144 -6.332 1.00 88.94 72 ALA A O 1
ATOM 569 N N . ARG A 1 73 ? -25.291 -11.168 -6.611 1.00 88.62 73 ARG A N 1
ATOM 570 C CA . ARG A 1 73 ? -25.369 -11.133 -8.074 1.00 88.62 73 ARG A CA 1
ATOM 571 C C . ARG A 1 73 ? -24.027 -10.715 -8.652 1.00 88.62 73 ARG A C 1
ATOM 573 O O . ARG A 1 73 ? -23.406 -9.776 -8.153 1.00 88.62 73 ARG A O 1
ATOM 580 N N . GLY A 1 74 ? -23.617 -11.387 -9.724 1.00 86.19 74 GLY A N 1
ATOM 581 C CA . GLY A 1 74 ? -22.430 -11.012 -10.483 1.00 86.19 74 GLY A CA 1
ATOM 582 C C . GLY A 1 74 ? -22.591 -9.624 -11.102 1.00 86.19 74 GLY A C 1
ATOM 583 O O . GLY A 1 74 ? -23.651 -9.290 -11.632 1.00 86.19 74 GLY A O 1
ATOM 584 N N . ARG A 1 75 ? -21.533 -8.816 -11.027 1.00 86.56 75 ARG A N 1
ATOM 585 C CA . ARG A 1 75 ? -21.442 -7.512 -11.690 1.00 86.56 75 ARG A CA 1
ATOM 586 C C . ARG A 1 75 ? -20.306 -7.593 -12.706 1.00 86.56 75 ARG A C 1
ATOM 588 O O . ARG A 1 75 ? -19.153 -7.699 -12.308 1.00 86.56 75 ARG A O 1
ATOM 595 N N . ALA A 1 76 ? -20.644 -7.561 -13.994 1.00 84.75 76 ALA A N 1
ATOM 596 C CA . ALA A 1 76 ? -19.668 -7.653 -15.086 1.00 84.75 76 ALA A CA 1
ATOM 597 C C . ALA A 1 76 ? -18.730 -6.431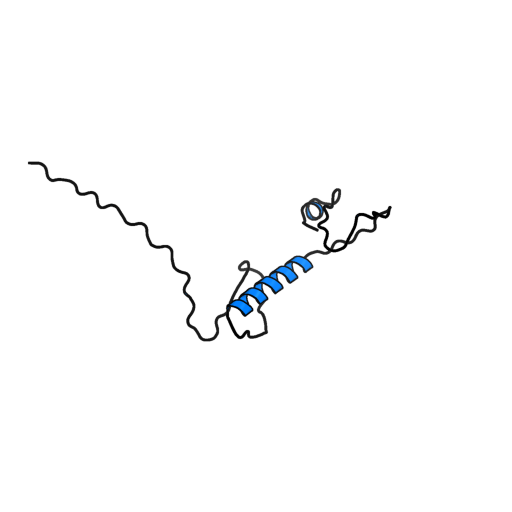 -15.170 1.00 84.75 76 ALA A C 1
ATOM 599 O O . ALA A 1 76 ? -17.664 -6.514 -15.762 1.00 84.75 76 ALA A O 1
ATOM 600 N N . GLU A 1 77 ? -19.109 -5.322 -14.535 1.00 84.12 77 GLU A N 1
ATOM 601 C CA . GLU A 1 77 ? -18.325 -4.083 -14.478 1.00 84.12 77 GLU A CA 1
ATOM 602 C C . GLU A 1 77 ? -17.160 -4.136 -13.470 1.00 84.12 77 GLU A C 1
ATOM 604 O O . GLU A 1 77 ? -16.401 -3.177 -13.363 1.00 84.12 77 GLU A O 1
ATOM 609 N N . LEU A 1 78 ? -17.036 -5.207 -12.675 1.00 85.12 78 LEU A N 1
ATOM 610 C CA . LEU A 1 78 ? -15.974 -5.322 -11.674 1.00 85.12 78 LEU A CA 1
ATOM 611 C C . LEU A 1 78 ? -14.711 -5.918 -12.295 1.00 85.12 78 LEU A C 1
ATOM 613 O O . LEU A 1 78 ? -14.723 -7.050 -12.776 1.00 85.12 78 LEU A O 1
ATOM 617 N N . TYR A 1 79 ? -13.609 -5.179 -12.192 1.00 84.31 79 TYR A N 1
ATOM 618 C CA . TYR A 1 79 ? -12.283 -5.599 -12.636 1.00 84.31 79 TYR A CA 1
ATOM 619 C C . TYR A 1 79 ? -11.258 -5.423 -11.505 1.00 84.31 79 TYR A C 1
ATOM 621 O O . TYR A 1 79 ? -11.497 -4.640 -10.580 1.00 84.31 79 TYR A O 1
ATOM 629 N N . PRO A 1 80 ? -10.122 -6.147 -11.544 1.00 84.69 80 PRO A N 1
ATOM 630 C CA . PRO A 1 80 ? -9.033 -5.945 -10.591 1.00 84.69 80 PRO A CA 1
ATOM 631 C C . PRO A 1 80 ? -8.526 -4.493 -10.577 1.00 84.69 80 PRO A C 1
ATOM 633 O O . PRO A 1 80 ? -8.625 -3.795 -11.581 1.00 84.69 80 PRO A O 1
ATOM 636 N N . GLU A 1 81 ? -7.956 -4.065 -9.445 1.00 82.50 81 GLU A N 1
ATOM 637 C CA . GLU A 1 81 ? -7.395 -2.714 -9.213 1.00 82.50 81 GLU A CA 1
ATOM 638 C C . GLU A 1 81 ? -8.402 -1.549 -9.219 1.00 82.50 81 GLU A C 1
ATOM 640 O O . GLU A 1 81 ? -8.003 -0.386 -9.174 1.00 82.50 81 GLU A O 1
ATOM 645 N N . MET A 1 82 ? -9.706 -1.829 -9.230 1.00 84.56 82 MET A N 1
ATOM 646 C CA . MET A 1 82 ? -10.724 -0.791 -9.092 1.00 84.56 82 MET A CA 1
ATOM 647 C C . MET A 1 82 ? -10.959 -0.434 -7.619 1.00 84.56 82 MET A C 1
ATOM 649 O O . MET A 1 82 ? -11.235 -1.320 -6.813 1.00 84.56 82 MET A O 1
ATOM 653 N N . HIS A 1 83 ? -10.917 0.862 -7.299 1.00 81.06 83 HIS A N 1
ATOM 654 C CA . HIS A 1 83 ? -11.303 1.374 -5.982 1.00 81.06 83 HIS A CA 1
ATOM 655 C C . HIS A 1 83 ? -12.792 1.123 -5.728 1.00 81.06 83 HIS A C 1
ATOM 657 O O . HIS A 1 83 ? -13.640 1.435 -6.574 1.00 81.06 83 HIS A O 1
ATOM 663 N N . GLY A 1 84 ? -13.108 0.559 -4.567 1.00 83.44 84 GLY A N 1
ATOM 664 C CA . GLY A 1 84 ? -14.466 0.236 -4.157 1.00 83.44 84 GLY A CA 1
ATOM 665 C C . GLY A 1 84 ? -14.898 1.062 -2.954 1.00 83.44 84 GLY A C 1
ATOM 666 O O . GLY A 1 84 ? -14.161 1.215 -1.989 1.00 83.44 84 GLY A O 1
ATOM 667 N N . THR A 1 85 ? -16.135 1.554 -2.968 1.00 86.69 85 THR A N 1
ATOM 668 C CA . THR A 1 85 ? -16.772 2.054 -1.748 1.00 86.69 85 THR A CA 1
ATOM 669 C C . THR A 1 85 ? -17.690 0.985 -1.180 1.00 86.69 85 THR A C 1
ATOM 671 O O . THR A 1 85 ? -18.455 0.331 -1.896 1.00 86.69 85 THR A O 1
ATOM 674 N N . VAL A 1 86 ? -17.596 0.793 0.130 1.00 86.75 86 VAL A N 1
ATOM 675 C CA . VAL A 1 86 ? -18.422 -0.142 0.887 1.00 86.75 86 VAL A CA 1
ATOM 676 C C . VAL A 1 86 ? -19.339 0.691 1.778 1.00 86.75 86 VAL A C 1
ATOM 678 O O . VAL A 1 86 ? -18.888 1.626 2.428 1.00 86.75 86 VAL A O 1
ATOM 681 N N . THR A 1 87 ? -20.638 0.397 1.759 1.00 88.00 87 THR A N 1
ATOM 682 C CA . THR A 1 87 ? -21.642 1.147 2.528 1.00 88.00 87 THR A CA 1
ATOM 683 C C . THR A 1 87 ? -22.569 0.197 3.265 1.00 88.00 87 THR A C 1
ATOM 685 O O . THR A 1 87 ? -23.023 -0.790 2.678 1.00 88.00 87 THR A O 1
ATOM 688 N N . GLY A 1 88 ? -22.923 0.538 4.502 1.00 90.25 88 GLY A N 1
ATOM 689 C CA . GLY A 1 88 ? -23.854 -0.231 5.330 1.00 90.25 88 GLY A CA 1
ATOM 690 C C . GLY A 1 88 ? -23.171 -1.156 6.338 1.00 90.25 88 GLY A C 1
ATOM 691 O O . GLY A 1 88 ? -23.854 -1.976 6.953 1.00 90.25 88 GLY A O 1
ATOM 692 N N . PHE A 1 89 ? -21.853 -1.034 6.524 1.00 88.88 89 PHE A N 1
ATOM 693 C CA . PHE A 1 89 ? -21.125 -1.685 7.609 1.00 88.88 89 PHE A CA 1
ATOM 694 C C . PHE A 1 89 ? -20.873 -0.681 8.744 1.00 88.88 89 PHE A C 1
ATOM 696 O O . PHE A 1 89 ? -21.440 0.411 8.797 1.00 88.88 89 PHE A O 1
ATOM 703 N N . LYS A 1 90 ? -20.067 -1.075 9.736 1.00 91.62 90 LYS A N 1
ATOM 704 C CA . LYS A 1 90 ? -19.648 -0.155 10.801 1.00 91.62 90 LYS A CA 1
ATOM 705 C C . LYS A 1 90 ? -18.896 1.028 10.190 1.00 91.62 90 LYS A C 1
ATOM 707 O O . LYS A 1 90 ? -18.167 0.854 9.218 1.00 91.62 90 LYS A O 1
ATOM 712 N N . SER A 1 91 ? -18.995 2.196 10.820 1.00 88.62 91 SER A N 1
ATOM 713 C CA . SER A 1 91 ? -18.326 3.422 10.361 1.00 88.62 91 SER A CA 1
ATOM 714 C C . SER A 1 91 ? -16.815 3.256 10.166 1.00 88.62 91 SER A C 1
ATOM 716 O O . SER A 1 91 ? -16.242 3.879 9.284 1.00 88.62 91 SER A O 1
ATOM 718 N N . GLU A 1 92 ? -16.163 2.402 10.951 1.00 86.75 92 GLU A N 1
ATOM 719 C CA . GLU A 1 92 ? -14.733 2.092 10.806 1.00 86.75 92 GLU A CA 1
ATOM 720 C C . GLU A 1 92 ? -14.400 1.374 9.485 1.00 86.75 92 GLU A C 1
ATOM 722 O O . GLU A 1 92 ? -13.292 1.509 8.982 1.00 86.75 92 GLU A O 1
ATOM 727 N N . ILE A 1 93 ? -15.351 0.625 8.920 1.00 86.31 93 ILE A N 1
ATOM 728 C CA . ILE A 1 93 ? -15.207 -0.118 7.660 1.00 86.31 93 ILE A CA 1
ATOM 729 C C . ILE A 1 93 ? -15.610 0.774 6.484 1.00 86.31 93 ILE A C 1
ATOM 731 O O . ILE A 1 93 ? -14.896 0.835 5.490 1.00 86.31 93 ILE A O 1
ATOM 735 N N . ASP A 1 94 ? -16.728 1.489 6.609 1.00 87.88 94 ASP A N 1
ATOM 736 C CA . ASP A 1 94 ? -17.267 2.340 5.540 1.00 87.88 94 ASP A CA 1
ATOM 737 C C . ASP A 1 94 ? -16.372 3.561 5.243 1.00 87.88 94 ASP A C 1
ATOM 739 O O . ASP A 1 94 ? -16.325 4.031 4.110 1.00 87.88 94 ASP A O 1
ATOM 743 N N . ASN A 1 95 ? -15.647 4.081 6.243 1.00 85.75 95 ASN A N 1
ATOM 744 C CA . ASN A 1 95 ? -14.748 5.233 6.070 1.00 85.75 95 ASN A CA 1
ATOM 745 C C . ASN A 1 95 ? -13.381 4.875 5.463 1.00 85.75 95 ASN A C 1
ATOM 747 O O . ASN A 1 95 ? -12.575 5.775 5.219 1.00 85.75 95 ASN A O 1
ATOM 751 N N . GLN A 1 96 ? -13.092 3.589 5.272 1.00 84.81 96 GLN A N 1
ATOM 752 C CA . GLN A 1 96 ? -11.822 3.134 4.721 1.00 84.81 96 GLN A CA 1
ATOM 753 C C . GLN A 1 96 ? -11.870 3.117 3.186 1.00 84.81 96 GLN A C 1
ATOM 755 O O . GLN A 1 96 ? -12.892 2.781 2.592 1.00 84.81 96 GLN A O 1
ATOM 760 N N . ASP A 1 97 ? -10.752 3.472 2.549 1.00 81.12 97 ASP A N 1
ATOM 761 C CA . ASP A 1 97 ? -10.561 3.330 1.099 1.00 81.12 97 ASP A CA 1
ATOM 762 C C . ASP A 1 97 ? -10.198 1.867 0.781 1.00 81.12 97 ASP A C 1
ATOM 764 O O . ASP A 1 97 ? -9.160 1.385 1.253 1.00 81.12 97 ASP A O 1
ATOM 768 N N . TRP A 1 98 ? -11.075 1.158 0.055 1.00 84.31 98 TRP A N 1
ATOM 769 C CA . TRP A 1 98 ? -10.940 -0.267 -0.289 1.00 84.31 98 TRP A CA 1
ATOM 770 C C . TRP A 1 98 ? -10.512 -0.494 -1.740 1.00 84.31 98 TRP A C 1
ATOM 772 O O . TRP A 1 98 ? -11.006 0.221 -2.646 1.00 84.31 98 TRP A O 1
#

Radius of gyration: 25.89 Å; chains: 1; bounding box: 54×83×31 Å

Secondary structure (DSSP, 8-state):
-PPPP----PPPPPPPPPP---SSS-----S-SSS-----S--SSHHHHHHHHHHHHHHHHHTS-------SS--TT--TT------SS-HHHHTS--